Protein AF-X0GUX8-F1 (afdb_monomer)

Secondary structure (DSSP, 8-state):
-----HHHHHHSPEEEEEETTTTEEEEEEHHHHHHH-HHHHHHHHSSSHHHHHTEEEETTS-HHHHHHHHHHHHHS----PPPPPP--------------

Sequence (100 aa):
MERISKKSVATSKPFKFIVGPQRTEFTIHSALVGHQSPALLALVNGQFKESSDCSVKWDDIDEIVFTSFWQFVYTGDYDTPEPLPPATTTSSKGKEEAHN

Structure (mmCIF, N/CA/C/O backbone):
data_AF-X0GUX8-F1
#
_entry.id   AF-X0GUX8-F1
#
loop_
_atom_site.group_PDB
_atom_site.id
_atom_site.type_symbol
_atom_site.label_atom_id
_atom_site.label_alt_id
_atom_site.label_comp_id
_atom_site.label_asym_id
_atom_site.label_entity_id
_atom_site.label_seq_id
_atom_site.pdbx_PDB_ins_code
_atom_site.Cartn_x
_atom_site.Cartn_y
_atom_site.Cartn_z
_atom_site.occupancy
_atom_site.B_iso_or_equiv
_atom_site.auth_seq_id
_atom_site.auth_comp_id
_atom_site.auth_asym_id
_atom_site.auth_atom_id
_atom_site.pdbx_PDB_model_num
ATOM 1 N N . MET A 1 1 ? 8.909 -1.417 -14.726 1.00 51.12 1 MET A N 1
ATOM 2 C CA . MET A 1 1 ? 9.070 -1.646 -13.276 1.00 51.12 1 MET A CA 1
ATOM 3 C C . MET A 1 1 ? 9.826 -2.939 -13.078 1.00 51.12 1 MET A C 1
ATOM 5 O O . MET A 1 1 ? 9.448 -3.944 -13.674 1.00 51.12 1 MET A O 1
ATOM 9 N N . GLU A 1 2 ? 10.917 -2.900 -12.318 1.00 61.31 2 GLU A N 1
ATOM 10 C CA . GLU A 1 2 ? 11.606 -4.114 -11.877 1.00 61.31 2 GLU A CA 1
ATOM 11 C C . GLU A 1 2 ? 10.626 -4.996 -11.091 1.00 61.31 2 GLU A C 1
ATOM 13 O O . GLU A 1 2 ? 9.749 -4.498 -10.384 1.00 61.31 2 GLU A O 1
ATOM 18 N N . ARG A 1 3 ? 10.703 -6.316 -11.277 1.00 76.56 3 ARG A N 1
ATOM 19 C CA . ARG A 1 3 ? 9.808 -7.239 -10.574 1.00 76.56 3 ARG A CA 1
ATOM 20 C C . ARG A 1 3 ? 10.358 -7.492 -9.180 1.00 76.56 3 ARG A C 1
ATOM 22 O O . ARG A 1 3 ? 11.364 -8.180 -9.029 1.00 76.56 3 ARG A O 1
ATOM 29 N N . ILE A 1 4 ? 9.655 -7.005 -8.165 1.00 85.50 4 ILE A N 1
ATOM 30 C CA . ILE A 1 4 ? 9.934 -7.375 -6.781 1.00 85.50 4 ILE A CA 1
ATOM 31 C C . ILE A 1 4 ? 9.685 -8.875 -6.560 1.00 85.50 4 ILE A C 1
ATOM 33 O O . ILE A 1 4 ? 8.747 -9.470 -7.100 1.00 85.50 4 ILE A O 1
ATOM 37 N N . SER A 1 5 ? 10.537 -9.518 -5.763 1.00 90.81 5 SER A N 1
ATOM 38 C CA . SER A 1 5 ? 10.393 -10.943 -5.459 1.00 90.81 5 SER A CA 1
ATOM 39 C C . SER A 1 5 ? 9.149 -11.204 -4.606 1.00 90.81 5 SER A C 1
ATOM 41 O O . SER A 1 5 ? 9.017 -10.656 -3.512 1.00 90.81 5 SER A O 1
ATOM 43 N N . LYS A 1 6 ? 8.275 -12.119 -5.052 1.00 89.81 6 LYS A N 1
ATOM 44 C CA . LYS A 1 6 ? 7.065 -12.532 -4.310 1.00 89.81 6 LYS A CA 1
ATOM 45 C C . LYS A 1 6 ? 7.383 -12.993 -2.889 1.00 89.81 6 LYS A C 1
ATOM 47 O O . LYS A 1 6 ? 6.669 -12.653 -1.952 1.00 89.81 6 LYS A O 1
ATOM 52 N N . LYS A 1 7 ? 8.479 -13.744 -2.731 1.00 92.06 7 LYS A N 1
ATOM 53 C CA . LYS A 1 7 ? 8.940 -14.212 -1.421 1.00 92.06 7 LYS A CA 1
ATOM 54 C C . LYS A 1 7 ? 9.327 -13.033 -0.531 1.00 92.06 7 LYS A C 1
ATOM 56 O O . LYS A 1 7 ? 8.935 -13.015 0.624 1.00 92.06 7 LYS A O 1
ATOM 61 N N . SER A 1 8 ? 10.040 -12.046 -1.080 1.00 91.75 8 SER A N 1
ATOM 62 C CA . SER A 1 8 ? 10.436 -10.842 -0.340 1.00 91.75 8 SER A CA 1
ATOM 63 C C . SER A 1 8 ? 9.222 -10.049 0.137 1.00 91.75 8 SER A C 1
ATOM 65 O O . SER A 1 8 ? 9.190 -9.663 1.299 1.00 91.75 8 SER A O 1
ATOM 67 N N . VAL A 1 9 ? 8.203 -9.887 -0.713 1.00 93.81 9 VAL A N 1
ATOM 68 C CA . VAL A 1 9 ? 6.935 -9.249 -0.334 1.00 93.81 9 VAL A CA 1
ATOM 69 C C . VAL A 1 9 ? 6.259 -10.011 0.801 1.00 93.81 9 VAL A C 1
ATOM 71 O O . VAL A 1 9 ? 6.020 -9.426 1.853 1.00 93.81 9 VAL A O 1
ATOM 74 N N . ALA A 1 10 ? 6.028 -11.315 0.625 1.00 93.19 10 ALA A N 1
ATOM 75 C CA . ALA A 1 10 ? 5.285 -12.141 1.578 1.00 93.19 10 ALA A CA 1
ATOM 76 C C . ALA A 1 10 ? 5.956 -12.269 2.955 1.00 93.19 10 ALA A C 1
ATOM 78 O O . ALA A 1 10 ? 5.274 -12.483 3.950 1.00 93.19 10 ALA A O 1
ATOM 79 N N . THR A 1 11 ? 7.286 -12.159 3.027 1.00 94.25 11 THR A N 1
ATOM 80 C CA . THR A 1 11 ? 8.027 -12.210 4.298 1.00 94.25 11 THR A CA 1
ATOM 81 C C . THR A 1 11 ? 8.374 -10.832 4.853 1.00 94.25 11 THR A C 1
ATOM 83 O O . THR A 1 11 ? 8.973 -10.745 5.924 1.00 94.25 11 THR A O 1
ATOM 86 N N . SER A 1 12 ? 8.088 -9.756 4.117 1.00 94.19 12 SER A N 1
ATOM 87 C CA . SER A 1 12 ? 8.379 -8.403 4.588 1.00 94.19 12 SER A CA 1
ATOM 88 C C . SER A 1 12 ? 7.404 -7.977 5.675 1.00 94.19 12 SER A C 1
ATOM 90 O O . SER A 1 12 ? 6.275 -8.461 5.761 1.00 94.19 12 SER A O 1
ATOM 92 N N . LYS A 1 13 ? 7.863 -7.068 6.534 1.00 93.88 13 LYS A N 1
ATOM 93 C CA . LYS A 1 13 ? 7.069 -6.594 7.662 1.00 93.88 13 LYS A CA 1
ATOM 94 C C . LYS A 1 13 ? 5.854 -5.816 7.140 1.00 93.88 13 LYS A C 1
ATOM 96 O O . LYS A 1 13 ? 6.026 -4.967 6.262 1.00 93.88 13 LYS A O 1
ATOM 101 N N . PRO A 1 14 ? 4.647 -6.061 7.667 1.00 95.12 14 PRO A N 1
ATOM 102 C CA . PRO A 1 14 ? 3.520 -5.177 7.421 1.00 95.12 14 PRO A CA 1
ATOM 103 C C . PRO A 1 14 ? 3.824 -3.780 7.972 1.00 95.12 14 PRO A C 1
ATOM 105 O O . PRO A 1 14 ? 4.373 -3.644 9.063 1.00 95.12 14 PRO A O 1
ATOM 108 N N . PHE A 1 15 ? 3.468 -2.753 7.213 1.00 95.94 15 PHE A N 1
ATOM 109 C CA . PHE A 1 15 ? 3.619 -1.351 7.572 1.00 95.94 15 PHE A CA 1
ATOM 110 C C . PHE A 1 15 ? 2.245 -0.686 7.551 1.00 95.94 15 PHE A C 1
ATOM 112 O O . PHE A 1 15 ? 1.488 -0.838 6.585 1.00 95.94 15 PHE A O 1
ATOM 119 N N . LYS A 1 16 ? 1.913 0.018 8.632 1.00 97.44 16 LYS A N 1
ATOM 120 C CA . LYS A 1 16 ? 0.594 0.609 8.840 1.00 97.44 16 LYS A CA 1
ATOM 121 C C . LYS A 1 16 ? 0.558 2.069 8.385 1.00 97.44 16 LYS A C 1
ATOM 123 O O . LYS A 1 16 ? 1.417 2.864 8.749 1.00 97.44 16 LYS A O 1
ATOM 128 N N . PHE A 1 17 ? -0.475 2.438 7.648 1.00 97.00 17 PHE A N 1
ATOM 129 C CA . PHE A 1 17 ? -0.780 3.815 7.281 1.00 97.00 17 PHE A CA 1
ATOM 130 C C . PHE A 1 17 ? -2.065 4.230 7.982 1.00 97.00 17 PHE A C 1
ATOM 132 O O . PHE A 1 17 ? -3.076 3.546 7.866 1.00 97.00 17 PHE A O 1
ATOM 139 N N . ILE A 1 18 ? -2.013 5.326 8.725 1.00 96.81 18 ILE A N 1
ATOM 140 C CA . ILE A 1 18 ? -3.158 5.920 9.412 1.00 96.81 18 I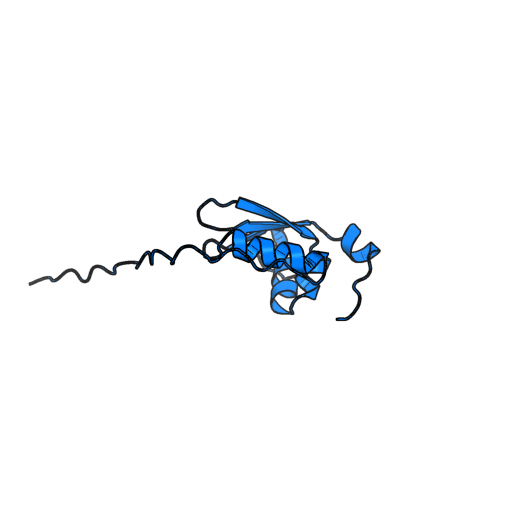LE A CA 1
ATOM 141 C C . ILE A 1 18 ? -3.533 7.161 8.607 1.00 96.81 18 ILE A C 1
ATOM 143 O O . ILE A 1 18 ? -2.766 8.121 8.587 1.00 96.81 18 ILE A O 1
ATOM 147 N N . VAL A 1 19 ? -4.653 7.105 7.893 1.00 96.69 19 VAL A N 1
ATOM 148 C CA . VAL A 1 19 ? -4.971 8.027 6.797 1.00 96.69 19 VAL A CA 1
ATOM 149 C C . VAL A 1 19 ? -6.207 8.854 7.122 1.00 96.69 19 VAL A C 1
ATOM 151 O O . VAL A 1 19 ? -7.202 8.333 7.631 1.00 96.69 19 VAL A O 1
ATOM 154 N N . GLY A 1 20 ? -6.126 10.139 6.785 1.00 92.88 20 GLY A N 1
ATOM 155 C CA . GLY A 1 20 ? -7.233 11.078 6.843 1.00 92.88 20 GLY A CA 1
ATOM 156 C C . GLY A 1 20 ? -7.673 11.457 8.261 1.00 92.88 20 GLY A C 1
ATOM 157 O O . GLY A 1 20 ? -7.206 10.904 9.263 1.00 92.88 20 GLY A O 1
ATOM 158 N N . PRO A 1 21 ? -8.633 12.391 8.373 1.00 88.88 21 PRO A N 1
ATOM 159 C CA . PRO A 1 21 ? -9.128 12.882 9.659 1.00 88.88 21 PRO A CA 1
ATOM 160 C C . PRO A 1 21 ? -9.830 11.801 10.494 1.00 88.88 21 PRO A C 1
ATOM 162 O O . PRO A 1 21 ? -9.893 11.909 11.720 1.00 88.88 21 PRO A O 1
ATOM 165 N N . GLN A 1 22 ? -10.335 10.745 9.851 1.00 90.38 22 GLN A N 1
ATOM 166 C CA . GLN A 1 22 ? -10.940 9.589 10.518 1.00 90.38 22 GLN A CA 1
ATOM 167 C C . GLN A 1 22 ? -9.891 8.633 11.105 1.00 90.38 22 GLN A C 1
ATOM 169 O O . GLN A 1 22 ? -10.247 7.761 11.898 1.00 90.38 22 GLN A O 1
ATOM 174 N N . ARG A 1 23 ? -8.603 8.823 10.776 1.00 92.25 23 ARG A N 1
ATOM 175 C CA . ARG A 1 23 ? -7.486 7.961 11.184 1.00 92.25 23 ARG A CA 1
ATOM 176 C C . ARG A 1 23 ? -7.710 6.502 10.795 1.00 92.25 23 ARG A C 1
ATOM 178 O O . ARG A 1 23 ? -7.443 5.592 11.582 1.00 92.25 23 ARG A O 1
ATOM 185 N N . THR A 1 24 ? -8.192 6.288 9.579 1.00 95.62 24 THR A N 1
ATOM 186 C CA . THR A 1 24 ? -8.469 4.954 9.054 1.00 95.62 24 THR A CA 1
ATOM 187 C C . THR A 1 24 ? -7.155 4.203 8.845 1.00 95.62 24 THR A C 1
ATOM 189 O O . THR A 1 24 ? -6.200 4.736 8.279 1.00 95.62 24 THR A O 1
ATOM 192 N N . GLU A 1 25 ? -7.077 2.971 9.350 1.00 96.81 25 GLU A N 1
ATOM 193 C CA . GLU A 1 25 ? -5.854 2.170 9.307 1.00 96.81 25 GLU A CA 1
ATOM 194 C C . GLU A 1 25 ? -5.818 1.261 8.074 1.00 96.81 25 GLU A C 1
ATOM 196 O O . GLU A 1 25 ? -6.684 0.411 7.875 1.00 96.81 25 GLU A O 1
ATOM 201 N N . PHE A 1 26 ? -4.742 1.364 7.302 1.00 96.75 26 PHE A N 1
ATOM 202 C CA . PHE A 1 26 ? -4.437 0.500 6.169 1.00 96.75 26 PHE A CA 1
ATOM 203 C C . PHE A 1 26 ? -3.098 -0.196 6.386 1.00 96.75 26 PHE A C 1
ATOM 205 O O . PHE A 1 26 ? -2.207 0.329 7.049 1.00 96.75 26 PHE A O 1
ATOM 212 N N . THR A 1 27 ? -2.922 -1.384 5.808 1.00 96.75 27 THR A N 1
ATOM 213 C CA . THR A 1 27 ? -1.674 -2.150 5.937 1.00 96.75 27 THR A CA 1
ATOM 214 C C . THR A 1 27 ? -1.118 -2.530 4.568 1.00 96.75 27 THR A C 1
ATOM 216 O O . THR A 1 27 ? -1.844 -3.041 3.712 1.00 96.75 27 THR A O 1
ATOM 219 N N . ILE A 1 28 ? 0.183 -2.302 4.366 1.00 95.94 28 ILE A N 1
ATOM 220 C CA . ILE A 1 28 ? 0.925 -2.683 3.155 1.00 95.94 28 ILE A CA 1
ATOM 221 C C . ILE A 1 28 ? 2.232 -3.373 3.551 1.00 95.94 28 ILE A C 1
ATOM 223 O O . ILE A 1 28 ? 2.873 -2.996 4.525 1.00 95.94 28 ILE A O 1
ATOM 227 N N . HIS A 1 29 ? 2.656 -4.379 2.793 1.00 95.94 29 HIS A N 1
ATOM 228 C CA . HIS A 1 29 ? 3.963 -5.014 2.969 1.00 95.94 29 HIS A CA 1
ATOM 229 C C . HIS A 1 29 ? 5.105 -4.025 2.675 1.00 95.94 29 HIS A C 1
ATOM 231 O O . HIS A 1 29 ? 5.146 -3.426 1.598 1.00 95.94 29 HIS A O 1
ATOM 237 N N . SER A 1 30 ? 6.052 -3.863 3.606 1.00 94.38 30 SER A N 1
ATOM 238 C CA . SER A 1 30 ? 7.094 -2.827 3.528 1.00 94.38 30 SER A CA 1
ATOM 239 C C . SER A 1 30 ? 7.969 -2.932 2.282 1.00 94.38 30 SER A C 1
ATOM 241 O O . SER A 1 30 ? 8.376 -1.912 1.728 1.00 94.38 30 SER A O 1
ATOM 243 N N . ALA A 1 31 ? 8.208 -4.149 1.785 1.00 94.38 31 ALA A N 1
ATOM 244 C CA . ALA A 1 31 ? 8.945 -4.352 0.543 1.00 94.38 31 ALA A CA 1
ATOM 245 C C . ALA A 1 31 ? 8.238 -3.698 -0.657 1.00 94.38 31 ALA A C 1
ATOM 247 O O . ALA A 1 31 ? 8.901 -3.096 -1.497 1.00 94.38 31 ALA A O 1
ATOM 248 N N . LEU A 1 32 ? 6.902 -3.759 -0.716 1.00 94.88 32 LEU A N 1
ATOM 249 C CA . LEU A 1 32 ? 6.131 -3.120 -1.784 1.00 94.88 32 LEU A CA 1
ATOM 250 C C . LEU A 1 32 ? 6.147 -1.597 -1.670 1.00 94.88 32 LEU A C 1
ATOM 252 O O . LEU A 1 32 ? 6.307 -0.918 -2.680 1.00 94.88 32 LEU A O 1
ATOM 256 N N . VAL A 1 33 ? 6.018 -1.070 -0.450 1.00 94.62 33 VAL A N 1
ATOM 257 C CA . VAL A 1 33 ? 6.066 0.375 -0.183 1.00 94.62 33 VAL A CA 1
ATOM 258 C C . VAL A 1 33 ? 7.420 0.947 -0.596 1.00 94.62 33 VAL A C 1
ATOM 260 O O . VAL A 1 33 ? 7.484 1.898 -1.373 1.00 94.62 33 VAL A O 1
ATOM 263 N N . GLY A 1 34 ? 8.509 0.336 -0.125 1.00 93.81 34 GLY A N 1
ATOM 264 C CA . GLY A 1 34 ? 9.860 0.811 -0.410 1.00 93.81 34 GLY A CA 1
ATOM 265 C C . GLY A 1 34 ? 10.250 0.712 -1.883 1.00 93.81 34 GLY A C 1
ATOM 266 O O . GLY A 1 34 ? 11.081 1.478 -2.357 1.00 93.81 34 GLY A O 1
ATOM 267 N N . HIS A 1 35 ? 9.620 -0.187 -2.633 1.00 93.31 35 HIS A N 1
ATOM 268 C CA . HIS A 1 35 ? 9.846 -0.309 -4.068 1.00 93.31 35 HIS A CA 1
ATOM 269 C C . HIS A 1 35 ? 9.239 0.847 -4.881 1.00 93.31 35 HIS A C 1
ATOM 271 O O . HIS A 1 35 ? 9.659 1.075 -6.012 1.00 93.31 35 HIS A O 1
ATOM 277 N N . GLN A 1 36 ? 8.271 1.591 -4.333 1.00 93.62 36 GLN A N 1
ATOM 278 C CA . GLN A 1 36 ? 7.626 2.680 -5.073 1.00 93.62 36 GLN A CA 1
ATOM 279 C C . GLN A 1 36 ? 8.509 3.918 -5.214 1.00 93.62 36 GLN A C 1
ATOM 281 O O . GLN A 1 36 ? 8.475 4.583 -6.247 1.00 93.62 36 GLN A O 1
ATOM 286 N N . SER A 1 37 ? 9.291 4.260 -4.187 1.00 93.62 37 SER A N 1
ATOM 287 C CA . SER A 1 37 ? 10.200 5.404 -4.256 1.00 93.62 37 SER A CA 1
ATOM 288 C C . SER A 1 37 ? 11.297 5.344 -3.189 1.00 93.62 37 SER A C 1
ATOM 290 O O . SER A 1 37 ? 11.093 4.753 -2.126 1.00 93.62 37 SER A O 1
ATOM 292 N N . PRO A 1 38 ? 12.442 6.023 -3.406 1.00 91.94 38 PRO A N 1
ATOM 293 C CA . PRO A 1 38 ? 13.489 6.135 -2.391 1.00 91.94 38 PRO A CA 1
ATOM 294 C C . PRO A 1 38 ? 13.001 6.750 -1.070 1.00 91.94 38 PRO A C 1
ATOM 296 O O . PRO A 1 38 ? 13.439 6.336 0.002 1.00 91.94 38 PRO A O 1
ATOM 299 N N . ALA A 1 39 ? 12.067 7.705 -1.130 1.00 92.75 39 ALA A N 1
ATOM 300 C CA . ALA A 1 39 ? 11.488 8.325 0.061 1.00 92.75 39 ALA A CA 1
ATOM 301 C C . ALA A 1 39 ? 10.649 7.323 0.870 1.00 92.75 39 ALA A C 1
ATOM 303 O O . ALA A 1 39 ? 10.780 7.241 2.089 1.00 92.75 39 ALA A O 1
ATOM 304 N N . LEU A 1 40 ? 9.835 6.509 0.194 1.00 93.38 40 LEU A N 1
ATOM 305 C CA . LEU A 1 40 ? 9.038 5.465 0.836 1.00 93.38 40 LEU A CA 1
ATOM 306 C C . LEU A 1 40 ? 9.903 4.308 1.347 1.00 93.38 40 LEU A C 1
ATOM 308 O O . LEU A 1 40 ? 9.588 3.716 2.377 1.00 93.38 40 LEU A O 1
ATOM 312 N N . LEU A 1 41 ? 11.028 4.02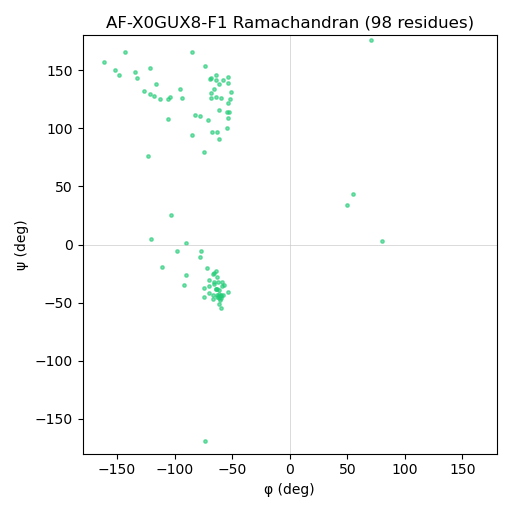1 0.689 1.00 93.69 41 LEU A N 1
ATOM 313 C CA . LEU A 1 41 ? 12.018 3.076 1.202 1.00 93.69 41 LEU A CA 1
ATOM 314 C C . LEU A 1 41 ? 12.616 3.564 2.523 1.00 93.69 41 LEU A C 1
ATOM 316 O O . LEU A 1 41 ? 12.712 2.790 3.476 1.00 93.69 41 LEU A O 1
ATOM 320 N N . ALA A 1 42 ? 12.978 4.846 2.593 1.00 92.50 42 ALA A N 1
ATOM 321 C CA . ALA A 1 42 ? 13.471 5.467 3.816 1.00 92.50 42 ALA A CA 1
ATOM 322 C C . ALA A 1 42 ? 12.394 5.525 4.912 1.00 92.50 42 ALA A C 1
ATOM 324 O O . ALA A 1 42 ? 12.718 5.349 6.081 1.00 92.50 42 ALA A O 1
ATOM 325 N N . LEU A 1 43 ? 11.119 5.699 4.554 1.00 91.94 43 LEU A N 1
ATOM 326 C CA . LEU A 1 43 ? 10.010 5.661 5.509 1.00 91.94 43 LEU A CA 1
ATOM 327 C C . LEU A 1 43 ? 9.898 4.298 6.211 1.00 91.94 43 LEU A C 1
ATOM 329 O O . LEU A 1 43 ? 9.721 4.245 7.424 1.00 91.94 43 LEU A O 1
ATOM 333 N N . VAL A 1 44 ? 10.010 3.197 5.460 1.00 92.62 44 VAL A N 1
ATOM 334 C CA . VAL A 1 44 ? 9.780 1.850 6.012 1.00 92.62 44 VAL A CA 1
ATOM 335 C C . VAL A 1 44 ? 11.031 1.174 6.573 1.00 92.62 44 VAL A C 1
ATOM 337 O O . VAL A 1 44 ? 10.909 0.325 7.451 1.00 92.62 44 VAL A O 1
ATOM 340 N N . ASN A 1 45 ? 12.222 1.532 6.083 1.00 88.50 45 ASN A N 1
ATOM 341 C CA . ASN A 1 45 ? 13.499 0.916 6.478 1.00 88.50 45 ASN A CA 1
ATOM 342 C C . ASN A 1 45 ? 14.508 1.913 7.076 1.00 88.50 45 ASN A C 1
ATOM 344 O O . ASN A 1 45 ? 15.657 1.543 7.317 1.00 88.50 45 ASN A O 1
ATOM 348 N N . GLY A 1 46 ? 14.124 3.176 7.264 1.00 85.25 46 GLY A N 1
ATOM 349 C CA . GLY A 1 46 ? 14.996 4.206 7.822 1.00 85.25 46 GLY A CA 1
ATOM 350 C C . GLY A 1 46 ? 15.233 4.065 9.324 1.00 85.25 46 GLY A C 1
ATOM 351 O O . GLY A 1 46 ? 14.906 3.062 9.952 1.00 85.25 46 GLY A O 1
ATOM 352 N N . GLN A 1 47 ? 15.824 5.108 9.905 1.00 80.75 47 GLN A N 1
ATOM 353 C CA . GLN A 1 47 ? 16.063 5.228 11.351 1.00 80.75 47 GLN A CA 1
ATOM 354 C C . GLN A 1 47 ? 15.062 6.185 12.011 1.00 80.75 47 GLN A C 1
ATOM 356 O O . GLN A 1 47 ? 15.352 6.813 13.026 1.00 80.75 47 GLN A O 1
ATOM 361 N N . PHE A 1 48 ? 13.887 6.336 11.405 1.00 81.19 48 PHE A N 1
ATOM 362 C CA . PHE A 1 48 ? 12.839 7.201 11.915 1.00 81.19 48 PHE A CA 1
ATOM 363 C C . PHE A 1 48 ? 11.990 6.468 12.956 1.00 81.19 48 PHE A C 1
ATOM 365 O O . PHE A 1 48 ? 12.035 5.235 13.106 1.00 81.19 48 PHE A O 1
ATOM 372 N N . LYS A 1 49 ? 11.196 7.240 13.697 1.00 79.62 49 LYS A N 1
ATOM 373 C CA . LYS A 1 49 ? 10.267 6.668 14.668 1.00 79.62 49 LYS A CA 1
ATOM 374 C C . LYS A 1 49 ? 9.226 5.804 13.954 1.00 79.62 49 LYS A C 1
ATOM 376 O O . LYS A 1 49 ? 8.933 4.709 14.407 1.00 79.62 49 LYS A O 1
ATOM 381 N N . GLU A 1 50 ? 8.777 6.239 12.785 1.00 81.06 50 GLU A N 1
ATOM 382 C CA . GLU A 1 50 ? 7.802 5.565 11.930 1.00 81.06 50 GLU A CA 1
ATOM 383 C C . GLU A 1 50 ? 8.268 4.169 11.492 1.00 81.06 50 GLU A C 1
ATOM 385 O O . GLU A 1 50 ? 7.511 3.203 11.578 1.00 81.06 50 GLU A O 1
ATOM 390 N N . SER A 1 51 ? 9.536 4.030 11.086 1.00 72.88 51 SER A N 1
ATOM 391 C CA . SER A 1 51 ? 10.137 2.730 10.748 1.00 72.88 51 SER A CA 1
ATOM 392 C C . SER A 1 51 ? 10.254 1.802 11.958 1.00 72.88 51 SER A C 1
ATOM 394 O O . SER A 1 51 ? 10.125 0.587 11.816 1.00 72.88 51 SER A O 1
ATOM 396 N N . SER A 1 52 ? 10.463 2.363 13.152 1.00 80.38 52 SER A N 1
ATOM 397 C CA . SER A 1 52 ? 10.521 1.590 14.400 1.00 80.38 52 SER A CA 1
ATOM 398 C C . SER A 1 52 ? 9.126 1.131 14.836 1.00 80.38 52 SER A C 1
ATOM 400 O O . SER A 1 52 ? 8.926 -0.042 15.145 1.00 80.38 52 SER A O 1
ATOM 402 N N . ASP A 1 53 ? 8.150 2.035 14.771 1.00 85.56 53 ASP A N 1
ATOM 403 C CA . ASP A 1 53 ? 6.750 1.804 15.134 1.00 85.56 53 ASP A CA 1
ATOM 404 C C . ASP A 1 53 ? 5.982 1.023 14.047 1.00 85.56 53 ASP A C 1
ATOM 406 O O . ASP A 1 53 ? 4.818 0.672 14.241 1.00 85.56 53 ASP A O 1
ATOM 410 N N . CYS A 1 54 ? 6.614 0.758 12.894 1.00 90.44 54 CYS A N 1
ATOM 411 C CA . CYS A 1 54 ? 6.008 0.151 11.704 1.00 90.44 54 CYS A CA 1
ATOM 412 C C . CYS A 1 54 ? 4.697 0.846 11.290 1.00 90.44 54 CYS A C 1
ATOM 414 O O . CYS A 1 54 ? 3.760 0.193 10.820 1.00 90.44 54 CYS A O 1
ATOM 416 N N . SER A 1 55 ? 4.612 2.165 11.499 1.00 93.50 55 SER A N 1
ATOM 417 C CA . SER A 1 55 ? 3.421 2.952 11.198 1.00 93.50 55 SER A CA 1
ATOM 418 C C . SER A 1 55 ? 3.727 4.408 10.856 1.00 93.50 55 SER A C 1
ATOM 420 O O . SER A 1 55 ? 4.682 4.989 11.364 1.00 93.50 55 SER A O 1
ATOM 422 N N . VAL A 1 56 ? 2.887 5.014 10.015 1.00 94.94 56 VAL A N 1
ATOM 423 C CA . VAL A 1 56 ? 2.926 6.444 9.679 1.00 94.94 56 VAL A CA 1
ATOM 424 C C . VAL A 1 56 ? 1.523 7.041 9.722 1.00 94.94 56 VAL A C 1
ATOM 426 O O . VAL A 1 56 ? 0.542 6.358 9.423 1.00 94.94 56 VAL A O 1
ATOM 429 N N . LYS A 1 57 ? 1.431 8.324 10.078 1.00 94.94 57 LYS A N 1
ATOM 430 C CA . LYS A 1 57 ? 0.192 9.105 10.026 1.00 94.94 57 LYS A CA 1
ATOM 431 C C . LYS A 1 57 ? 0.238 10.073 8.856 1.00 94.94 57 LYS A C 1
ATOM 433 O O . LYS A 1 57 ? 1.169 10.868 8.773 1.00 94.94 57 LYS A O 1
ATOM 438 N N . TRP A 1 58 ? -0.764 10.004 7.993 1.00 94.38 58 TRP A N 1
ATOM 439 C CA . TRP A 1 58 ? -0.986 10.896 6.861 1.00 94.38 58 TRP A CA 1
ATOM 440 C C . TRP A 1 58 ? -2.374 11.523 7.001 1.00 94.38 58 TRP A C 1
ATOM 442 O O . TRP A 1 58 ? -3.326 11.117 6.337 1.00 94.38 58 TRP A O 1
ATOM 452 N N . ASP A 1 59 ? -2.482 12.494 7.908 1.00 91.88 59 ASP A N 1
ATOM 453 C CA . ASP A 1 59 ? -3.749 13.166 8.221 1.00 91.88 59 ASP A CA 1
ATOM 454 C C . ASP A 1 59 ? -4.272 14.013 7.036 1.00 91.88 59 ASP A C 1
ATOM 456 O O . ASP A 1 59 ? -5.479 14.201 6.907 1.00 91.88 59 ASP A O 1
ATOM 460 N N . ASP A 1 60 ? -3.377 14.460 6.145 1.00 89.50 60 ASP A N 1
ATOM 461 C CA . ASP A 1 60 ? -3.684 15.316 4.984 1.00 89.50 60 ASP A CA 1
ATOM 462 C C . ASP A 1 60 ? -4.032 14.537 3.701 1.00 89.50 60 ASP A C 1
ATOM 464 O O . ASP A 1 60 ? -4.232 15.134 2.643 1.00 89.50 60 ASP A O 1
ATOM 468 N N . ILE A 1 61 ? -4.051 13.202 3.756 1.00 91.69 61 ILE A N 1
ATOM 469 C CA . ILE A 1 61 ? -4.350 12.354 2.598 1.00 91.69 61 ILE A CA 1
ATOM 470 C C . ILE A 1 61 ? -5.766 11.804 2.730 1.00 91.69 61 ILE A C 1
ATOM 472 O O . ILE A 1 61 ? -6.101 11.166 3.727 1.00 91.69 61 ILE A O 1
ATOM 476 N N . ASP A 1 62 ? -6.576 12.006 1.693 1.00 91.06 62 ASP A N 1
ATOM 477 C CA . ASP A 1 62 ? -7.914 11.428 1.618 1.00 91.06 62 ASP A CA 1
ATOM 478 C C . ASP A 1 62 ? -7.855 9.907 1.431 1.00 91.06 62 ASP A C 1
ATOM 480 O O . ASP A 1 62 ? -7.045 9.371 0.666 1.00 91.06 62 ASP A O 1
ATOM 484 N N . GLU A 1 63 ? -8.778 9.195 2.077 1.00 91.75 63 GLU A N 1
ATOM 485 C CA . GLU A 1 63 ? -8.820 7.729 2.060 1.00 91.75 63 GLU A CA 1
ATOM 486 C C . GLU A 1 63 ? -8.958 7.145 0.650 1.00 91.75 63 GLU A C 1
ATOM 488 O O . GLU A 1 63 ? -8.362 6.116 0.342 1.00 91.75 63 GLU A O 1
ATOM 493 N N . ILE A 1 64 ? -9.705 7.805 -0.235 1.00 91.00 64 ILE A N 1
ATOM 494 C CA . ILE A 1 64 ? -9.896 7.365 -1.624 1.00 91.00 64 ILE A CA 1
ATOM 495 C C . ILE A 1 64 ? -8.620 7.522 -2.466 1.00 91.00 64 ILE A C 1
ATOM 497 O O . ILE A 1 64 ? -8.293 6.647 -3.274 1.00 91.00 64 ILE A O 1
ATOM 501 N N . VAL A 1 65 ? -7.839 8.578 -2.218 1.00 92.00 65 VAL A N 1
ATOM 502 C CA . VAL A 1 65 ? -6.521 8.765 -2.842 1.00 92.00 65 VAL A CA 1
ATOM 503 C C . VAL A 1 65 ? -5.570 7.683 -2.342 1.00 92.00 65 VAL A C 1
ATOM 505 O O . VAL A 1 65 ? -4.907 7.015 -3.138 1.00 92.00 65 VAL A O 1
ATOM 508 N N . PHE A 1 66 ? -5.549 7.448 -1.029 1.00 94.44 66 PHE A N 1
ATOM 509 C CA . PHE A 1 66 ? -4.711 6.403 -0.456 1.00 94.44 66 PHE A CA 1
ATOM 510 C C . PHE A 1 66 ? -5.117 5.001 -0.919 1.00 94.44 66 PHE A C 1
ATOM 512 O O . PHE A 1 66 ? -4.250 4.177 -1.190 1.00 94.44 66 PHE A O 1
ATOM 519 N N . THR A 1 67 ? -6.411 4.719 -1.060 1.00 93.56 67 THR A N 1
ATOM 520 C CA . THR A 1 67 ? -6.908 3.421 -1.541 1.00 93.56 67 THR A CA 1
ATOM 521 C C . THR A 1 67 ? -6.464 3.163 -2.979 1.00 93.56 67 THR A C 1
ATOM 523 O O . THR A 1 67 ? -6.046 2.051 -3.298 1.00 93.56 67 THR A O 1
ATOM 526 N N . SER A 1 68 ? -6.451 4.198 -3.824 1.00 94.12 68 SER A N 1
ATOM 527 C CA . SER A 1 68 ? -5.904 4.111 -5.185 1.00 94.12 68 SER A CA 1
ATOM 528 C C . SER A 1 68 ? -4.408 3.767 -5.157 1.00 94.12 68 SER A C 1
ATOM 530 O O . SER A 1 68 ? -3.960 2.841 -5.831 1.00 94.12 68 SER A O 1
ATOM 532 N N . PHE A 1 69 ? -3.630 4.438 -4.298 1.00 94.12 69 PHE A N 1
ATOM 533 C CA . PHE A 1 69 ? -2.222 4.089 -4.075 1.00 94.12 69 PHE A CA 1
ATOM 534 C C . PHE A 1 69 ? -2.059 2.652 -3.554 1.00 94.12 69 PHE A C 1
ATOM 536 O O . PHE A 1 69 ? -1.208 1.909 -4.037 1.00 94.12 69 PHE A O 1
ATOM 543 N N . TRP A 1 70 ? -2.894 2.227 -2.608 1.00 95.75 70 TRP A N 1
ATOM 544 C CA . TRP A 1 70 ? -2.875 0.881 -2.044 1.00 95.75 70 TRP A CA 1
ATOM 545 C C . TRP A 1 70 ? -3.102 -0.184 -3.126 1.00 95.75 70 TRP A C 1
ATOM 547 O O . TRP A 1 70 ? -2.334 -1.143 -3.205 1.00 95.75 70 TRP A O 1
ATOM 557 N N . GLN A 1 71 ? -4.093 0.005 -4.004 1.00 94.69 71 GLN A N 1
ATOM 558 C CA . GLN A 1 71 ? -4.353 -0.888 -5.140 1.00 94.69 71 GLN A CA 1
ATOM 559 C C . GLN A 1 71 ? -3.159 -0.944 -6.096 1.00 94.69 71 GLN A C 1
ATOM 561 O O . GLN A 1 71 ? -2.690 -2.035 -6.441 1.00 94.69 71 GLN A O 1
ATOM 566 N N . PHE A 1 72 ? -2.625 0.224 -6.455 1.00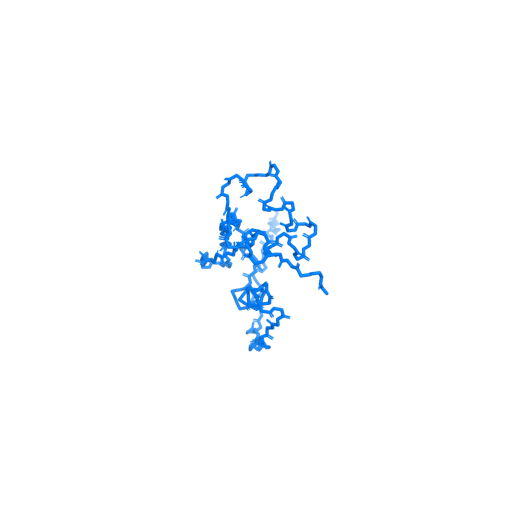 93.62 72 PHE A N 1
ATOM 567 C CA . PHE A 1 72 ? -1.481 0.349 -7.350 1.00 93.62 72 PHE A CA 1
ATOM 568 C C . PHE A 1 72 ? -0.257 -0.401 -6.832 1.00 93.62 72 PHE A C 1
ATOM 570 O O . PHE A 1 72 ? 0.398 -1.133 -7.571 1.00 93.62 72 PHE A O 1
ATOM 577 N N . VAL A 1 73 ? 0.029 -0.287 -5.538 1.00 93.69 73 VAL A N 1
ATOM 578 C CA . VAL A 1 73 ? 1.189 -0.932 -4.918 1.00 93.69 73 VAL A CA 1
ATOM 579 C C . VAL A 1 73 ? 1.129 -2.462 -5.018 1.00 93.69 73 VAL A C 1
ATOM 581 O O . VAL A 1 73 ? 2.176 -3.103 -5.138 1.00 93.69 73 VAL A O 1
ATOM 584 N N . TYR A 1 74 ? -0.067 -3.056 -4.999 1.00 91.94 74 TYR A N 1
ATOM 585 C CA . TYR A 1 74 ? -0.245 -4.508 -5.099 1.00 91.94 74 TYR A CA 1
ATOM 586 C C . TYR A 1 74 ? -0.431 -5.024 -6.526 1.00 91.94 74 TYR A C 1
ATOM 588 O O . TYR A 1 74 ? 0.001 -6.140 -6.825 1.00 91.94 74 TYR A O 1
ATOM 596 N N . THR A 1 75 ? -1.088 -4.258 -7.394 1.00 91.62 75 THR A N 1
ATOM 597 C CA . THR A 1 75 ? -1.528 -4.741 -8.713 1.00 91.62 75 THR A CA 1
ATOM 598 C C . THR A 1 75 ? -0.761 -4.110 -9.875 1.00 91.62 75 THR A C 1
ATOM 600 O O . THR A 1 75 ? -0.711 -4.687 -10.960 1.00 91.62 75 THR A O 1
ATOM 603 N N . GLY A 1 76 ? -0.107 -2.971 -9.638 1.00 90.69 76 GLY A N 1
ATOM 604 C CA . GLY A 1 76 ? 0.505 -2.136 -10.668 1.00 90.69 76 GLY A CA 1
ATOM 605 C C . GLY A 1 76 ? -0.485 -1.235 -11.410 1.00 90.69 76 GLY A C 1
ATOM 606 O O . GLY A 1 76 ? -0.061 -0.535 -12.326 1.00 90.69 76 GLY A O 1
ATOM 607 N N . ASP A 1 77 ? -1.762 -1.242 -11.023 1.00 92.50 77 ASP A N 1
ATOM 608 C CA . ASP A 1 77 ? -2.829 -0.426 -11.603 1.00 92.50 77 ASP A CA 1
ATOM 609 C C . ASP A 1 77 ? -3.804 0.044 -10.507 1.00 92.50 77 ASP A C 1
ATOM 611 O O . ASP A 1 77 ? -3.769 -0.443 -9.375 1.00 92.50 77 ASP A O 1
ATOM 615 N N . TYR A 1 78 ? -4.652 1.017 -10.808 1.00 93.19 78 TYR A N 1
ATOM 616 C CA . TYR A 1 78 ? -5.688 1.477 -9.887 1.00 93.19 78 TYR A CA 1
ATOM 617 C C . TYR A 1 78 ? -6.909 1.956 -10.658 1.00 93.19 78 TYR A C 1
ATOM 619 O O . TYR A 1 78 ? -6.798 2.540 -11.737 1.00 93.19 78 TYR A O 1
ATOM 627 N N . ASP A 1 79 ? -8.086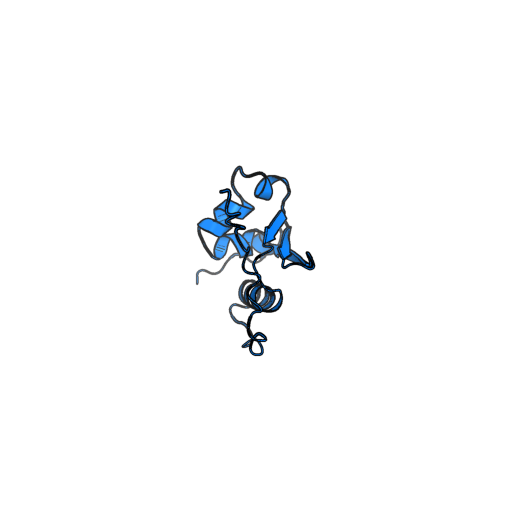 1.735 -10.081 1.00 88.00 79 ASP A N 1
ATOM 628 C CA . ASP A 1 79 ? -9.310 2.265 -10.663 1.00 88.00 79 ASP A CA 1
ATOM 629 C C . ASP A 1 79 ? -9.317 3.791 -10.549 1.00 88.00 79 ASP A C 1
ATOM 631 O O . ASP A 1 79 ? -8.868 4.353 -9.549 1.00 88.00 79 ASP A O 1
ATOM 635 N N . THR A 1 80 ? -9.840 4.479 -11.569 1.00 81.94 80 THR A N 1
ATOM 636 C CA . THR A 1 80 ? -10.011 5.935 -11.483 1.00 81.94 80 THR A CA 1
ATOM 637 C C . THR A 1 80 ? -10.969 6.230 -10.329 1.00 81.94 80 THR A C 1
ATOM 639 O O . THR A 1 80 ? -12.130 5.816 -10.406 1.00 81.94 80 THR A O 1
ATOM 642 N N . PRO A 1 81 ? -10.516 6.911 -9.261 1.00 76.06 81 PRO A N 1
ATOM 643 C CA . PRO A 1 81 ? -11.383 7.194 -8.133 1.00 76.06 81 PRO A CA 1
ATOM 644 C C . PRO A 1 81 ? -12.525 8.105 -8.586 1.00 76.06 81 PRO A C 1
ATOM 646 O O . PRO A 1 81 ? -12.333 8.973 -9.444 1.00 76.06 81 PRO A O 1
ATOM 649 N N . GLU A 1 82 ? -13.714 7.925 -8.005 1.00 75.81 82 GLU A N 1
ATOM 650 C CA . GLU A 1 82 ? -14.785 8.904 -8.182 1.00 75.81 82 GLU A CA 1
ATOM 651 C C . GLU A 1 82 ? -14.270 10.303 -7.801 1.00 75.81 82 GLU A C 1
ATOM 653 O O . GLU A 1 82 ? -13.445 10.422 -6.886 1.00 75.81 82 GLU A O 1
ATOM 658 N N . PRO A 1 83 ? -14.710 11.369 -8.501 1.00 72.06 83 PRO A N 1
ATOM 659 C CA . PRO A 1 83 ? -14.252 12.718 -8.217 1.00 72.06 83 PRO A CA 1
ATOM 660 C C . PRO A 1 83 ? -14.413 13.035 -6.735 1.00 72.06 83 PRO A C 1
ATOM 662 O O . PRO A 1 83 ? -15.513 12.933 -6.187 1.00 72.06 83 PRO A O 1
ATOM 665 N N . LEU A 1 84 ? -13.310 13.438 -6.104 1.00 66.62 84 LEU A N 1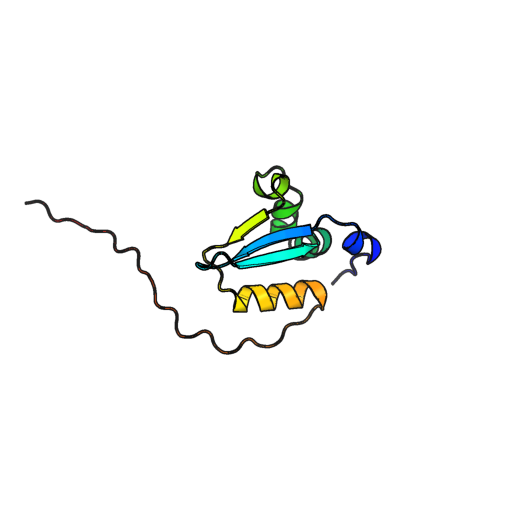
ATOM 666 C CA . LEU A 1 84 ? -13.339 13.941 -4.740 1.00 66.62 84 LEU A CA 1
ATOM 667 C C . LEU A 1 84 ? -14.410 15.036 -4.647 1.00 66.62 84 LEU A C 1
ATOM 669 O O . LEU A 1 84 ? -14.414 15.939 -5.496 1.00 66.62 84 LEU A O 1
ATOM 673 N N . PRO A 1 85 ? -15.310 15.001 -3.647 1.00 64.38 85 PRO A N 1
ATOM 674 C CA . PRO A 1 85 ? -16.152 16.154 -3.381 1.00 64.38 85 PRO A CA 1
ATOM 675 C C . PRO A 1 85 ? -15.235 17.375 -3.193 1.00 64.38 85 PRO A C 1
ATOM 677 O O . PRO A 1 85 ? -14.164 17.238 -2.595 1.00 64.38 85 PRO A O 1
ATOM 680 N N . PRO A 1 86 ? -15.593 18.552 -3.740 1.00 60.50 86 PRO A N 1
ATOM 681 C CA . PRO A 1 86 ? -14.711 19.711 -3.737 1.00 60.50 86 PRO A CA 1
ATOM 682 C C . PRO A 1 86 ? -14.252 20.011 -2.310 1.00 60.50 86 PRO A C 1
ATOM 684 O O . PRO A 1 86 ? -15.071 20.197 -1.410 1.00 60.50 86 PRO A O 1
ATOM 687 N N . ALA A 1 87 ? -12.932 20.007 -2.122 1.00 58.69 87 ALA A N 1
ATOM 688 C CA . ALA A 1 87 ? -12.281 20.127 -0.829 1.00 58.69 87 ALA A CA 1
ATOM 689 C C . ALA A 1 87 ? -12.795 21.356 -0.068 1.00 58.69 87 ALA A C 1
ATOM 691 O O . ALA A 1 87 ? -12.548 22.499 -0.459 1.00 58.69 87 ALA A O 1
ATOM 692 N N . THR A 1 88 ? -13.479 21.137 1.055 1.00 45.50 88 THR A N 1
ATOM 693 C CA . THR A 1 88 ? -13.716 22.203 2.030 1.00 45.50 88 THR A CA 1
ATOM 694 C C . THR A 1 88 ? -12.365 22.564 2.634 1.00 45.50 88 THR A C 1
ATOM 696 O O . THR A 1 88 ? -11.866 21.890 3.532 1.00 45.50 88 THR A O 1
ATOM 699 N N . THR A 1 89 ? -11.737 23.611 2.102 1.00 47.47 89 THR A N 1
ATOM 700 C CA . THR A 1 89 ? -10.529 24.219 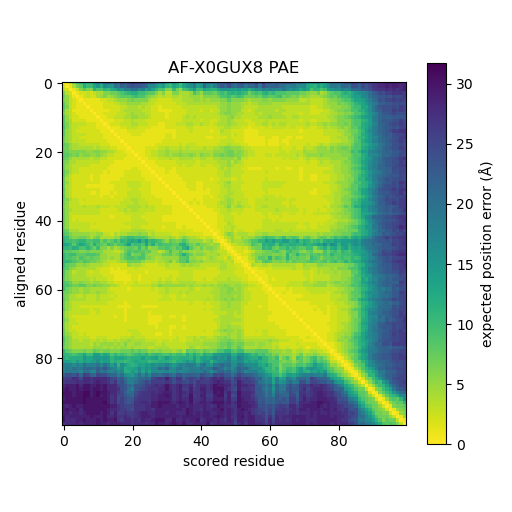2.657 1.00 47.47 89 THR A CA 1
ATOM 701 C C . THR A 1 89 ? -10.794 24.583 4.117 1.00 47.47 89 THR A C 1
ATOM 703 O O . THR A 1 89 ? -11.397 25.617 4.405 1.00 47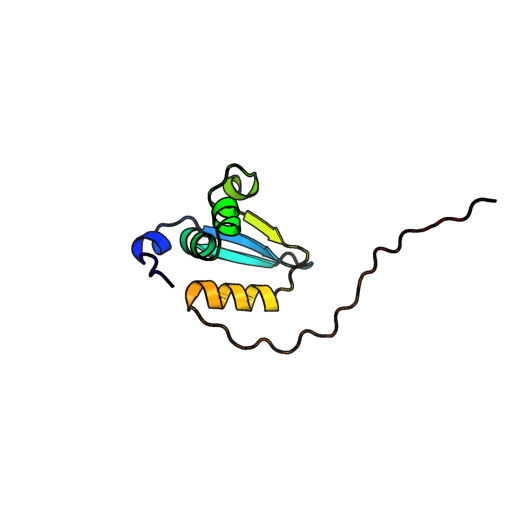.47 89 THR A O 1
ATOM 706 N N . THR A 1 90 ? -10.328 23.763 5.063 1.00 49.59 90 THR A N 1
ATOM 707 C CA . THR A 1 90 ? -10.144 24.225 6.442 1.00 49.59 90 THR A CA 1
ATOM 708 C C . THR A 1 90 ? -8.901 25.098 6.431 1.00 49.59 90 THR A C 1
ATOM 710 O O . THR A 1 90 ? -7.789 24.684 6.735 1.00 49.59 90 THR A O 1
ATOM 713 N N . SER A 1 91 ? -9.124 26.328 5.974 1.00 41.31 91 SER A N 1
ATOM 714 C CA . SER A 1 91 ? -8.259 27.470 6.190 1.00 41.31 91 SER A CA 1
ATOM 715 C C . SER A 1 91 ? -8.055 27.576 7.698 1.00 41.31 91 SER A C 1
ATOM 717 O O . SER A 1 91 ? -8.983 27.907 8.441 1.00 41.31 91 SER A O 1
ATOM 719 N N . SER A 1 92 ? -6.850 27.258 8.167 1.00 46.66 92 SER A N 1
ATOM 720 C CA . SER A 1 92 ? -6.367 27.728 9.456 1.00 46.66 92 SER A CA 1
ATOM 721 C C . SER A 1 92 ? -6.338 29.253 9.384 1.00 46.66 92 SER A C 1
ATOM 723 O O . SER A 1 92 ? -5.386 29.883 8.929 1.00 46.66 92 SER A O 1
ATOM 725 N N . LYS A 1 93 ? -7.457 29.859 9.783 1.00 38.66 93 LYS A N 1
ATOM 726 C CA . LYS A 1 93 ? -7.601 31.296 9.960 1.00 38.66 93 LYS A CA 1
ATOM 727 C C . LYS A 1 93 ? -6.636 31.722 11.063 1.00 38.66 93 LYS A C 1
ATOM 729 O O . LYS 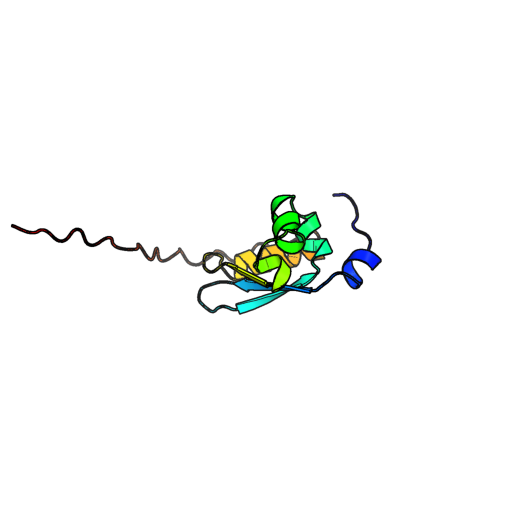A 1 93 ? -6.949 31.605 12.246 1.00 38.66 93 LYS A O 1
ATOM 734 N N . GLY A 1 94 ? -5.458 32.198 10.664 1.00 37.00 94 GLY A N 1
ATOM 735 C CA . GLY A 1 94 ? -4.636 33.055 11.503 1.00 37.00 94 GLY A CA 1
ATOM 736 C C . GLY A 1 94 ? -5.499 34.234 11.935 1.00 37.00 94 GLY A C 1
ATOM 737 O O . GLY A 1 94 ? -5.993 34.998 11.106 1.00 37.00 94 GLY A O 1
ATOM 738 N N . LYS A 1 95 ? -5.770 34.320 13.234 1.00 39.22 95 LYS A N 1
ATOM 739 C CA . LYS A 1 95 ? -6.332 35.517 13.838 1.00 39.22 95 LYS A CA 1
ATOM 740 C C . LYS A 1 95 ? -5.234 36.576 13.833 1.00 39.22 95 LYS A C 1
ATOM 742 O O . LYS A 1 95 ? -4.294 36.475 14.613 1.00 39.22 95 LYS A O 1
ATOM 747 N N . GLU A 1 96 ? -5.352 37.571 12.965 1.00 40.34 96 GLU A N 1
ATOM 748 C CA . GLU A 1 96 ? -4.703 38.857 13.196 1.00 40.34 96 GLU A CA 1
ATOM 749 C C . GLU A 1 96 ? -5.659 39.665 14.073 1.00 40.34 96 GLU A C 1
ATOM 751 O O . GLU A 1 96 ? -6.668 40.208 13.619 1.00 40.34 96 GLU A O 1
ATOM 756 N N . GLU A 1 97 ? -5.418 39.587 15.379 1.00 41.31 97 GLU A N 1
ATOM 757 C CA . GLU A 1 97 ? -6.124 40.364 16.386 1.00 41.31 97 GLU A CA 1
ATOM 758 C C . GLU A 1 97 ? -5.539 41.779 16.354 1.00 41.31 97 GLU A C 1
ATOM 760 O O . GLU A 1 97 ? -4.384 41.999 16.713 1.00 41.31 97 GLU A O 1
ATOM 765 N N . ALA A 1 98 ? -6.336 42.735 15.878 1.00 44.66 98 ALA A N 1
ATOM 766 C CA . ALA A 1 98 ? -6.053 44.152 16.025 1.00 44.66 98 ALA A CA 1
ATOM 767 C C . ALA A 1 98 ? -5.959 44.496 17.519 1.00 44.66 98 ALA A C 1
ATOM 769 O O . ALA A 1 98 ? -6.898 44.237 18.277 1.00 44.66 98 ALA A O 1
ATOM 770 N N . HIS A 1 99 ? -4.852 45.111 17.931 1.00 46.12 99 HIS A N 1
ATOM 771 C CA . HIS A 1 99 ? -4.795 45.864 19.177 1.00 46.12 99 HIS A CA 1
ATOM 772 C C . HIS A 1 99 ? -4.485 47.324 18.850 1.00 46.12 99 HIS A C 1
ATOM 774 O O . HIS A 1 99 ? -3.562 47.608 18.086 1.00 46.12 99 HIS A O 1
ATOM 780 N N . ASN A 1 100 ? -5.345 48.187 19.394 1.00 45.53 100 ASN A N 1
ATOM 781 C CA . ASN A 1 100 ? -5.290 49.650 19.396 1.00 45.53 100 ASN A CA 1
ATOM 782 C C . ASN A 1 100 ? -3.960 50.211 19.904 1.00 45.53 100 ASN A C 1
ATOM 784 O O . ASN A 1 100 ? -3.353 49.568 20.791 1.00 45.53 100 ASN A O 1
#

Organism: NCBI:txid1089457

Radius of gyration: 17.38 Å; Cα contacts (8 Å, |Δi|>4): 123; chains: 1; bounding box: 32×64×33 Å

pLDDT: mean 82.95, std 17.81, range [37.0, 97.44]

Foldseek 3Di:
DDDDDPVQQVPADWAWEQEEPVRDIDIGRLSLQCVVDVVSVCQCPNPDPRVVVSYDYHHPHDPQNVVQVVCCSPPVGGDDGDDDDPDPPPPPPDDPDDDD

Nearest PDB structures (foldseek):
  8h33-assembly1_B  TM=8.606E-01  e=1.611E-03  Homo sapiens
  8gq6-assembly1_A  TM=8.550E-01  e=1.845E-03  Homo sapiens
  8khp-assembly1_B  TM=8.673E-01  e=3.636E-03  Homo sapiens
  8voj-assembly1_B  TM=8.563E-01  e=2.966E-03  Homo sapiens
  8k8t-assembly1_L  TM=6.459E-01  e=7.671E-03  Homo sapiens

InterPro domains:
  IPR000210 BTB/POZ domain [PS50097] (13-82)
  IPR011333 SKP1/BTB/POZ domain superfamily [G3DSA:3.30.710.10] (14-93)
  IPR011333 SKP1/BTB/POZ domain superfamily [SSF54695] (18-81)

Solvent-accessible surface area (backbone atoms only — not comparable to full-atom values): 6081 Å² total; per-residue (Å²): 130,86,83,78,54,69,67,54,35,75,71,31,58,68,30,35,40,28,30,17,90,83,52,48,78,46,78,43,37,32,50,46,50,27,68,74,35,75,69,42,26,43,50,54,70,39,93,47,68,38,26,73,69,36,34,48,78,40,59,91,40,53,59,66,61,51,48,34,51,54,40,24,63,76,70,75,48,58,72,85,69,77,80,74,74,82,79,79,77,80,71,82,75,76,80,83,76,87,76,134

Mean predicted al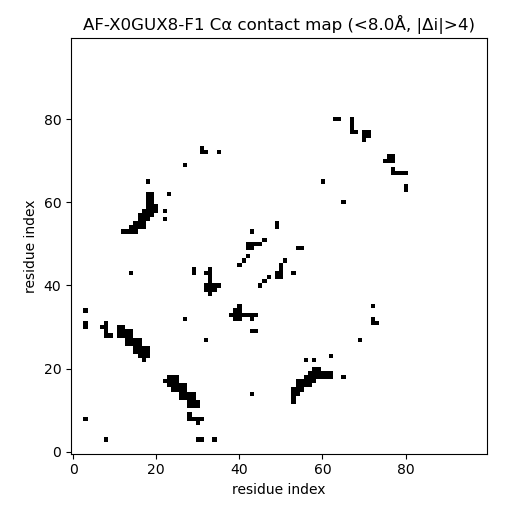igned error: 9.33 Å